Protein AF-A0A8C5S7R3-F1 (afdb_monomer_lite)

Foldseek 3Di:
DVVVVVVVVVVVLCVVLPVVCVPPCPVPVVPDDPCVVVVVVVSVVVSVVVVVVVVVVVVCVPDPPDDDDDDPVVVVVCVVVPD

Secondary structure (DSSP, 8-state):
-HHHHHHHHHHHHHHHHHHHHHHHTTTTGGGS-TTHHHHHHHHHHHHHHHHHHHHHHHHHHHS-SS-----HHHHHHHHHH--

Structure (mmCIF, N/CA/C/O backbone):
data_AF-A0A8C5S7R3-F1
#
_entry.id   AF-A0A8C5S7R3-F1
#
loop_
_atom_site.group_PDB
_atom_site.id
_atom_site.type_symbol
_atom_site.label_atom_id
_atom_site.label_alt_id
_atom_site.label_comp_id
_atom_site.label_asym_id
_atom_site.label_entity_id
_atom_site.label_seq_id
_atom_site.pdbx_PDB_ins_code
_atom_site.Cartn_x
_atom_site.Cartn_y
_atom_site.Cartn_z
_atom_site.occupancy
_atom_site.B_iso_or_equiv
_atom_si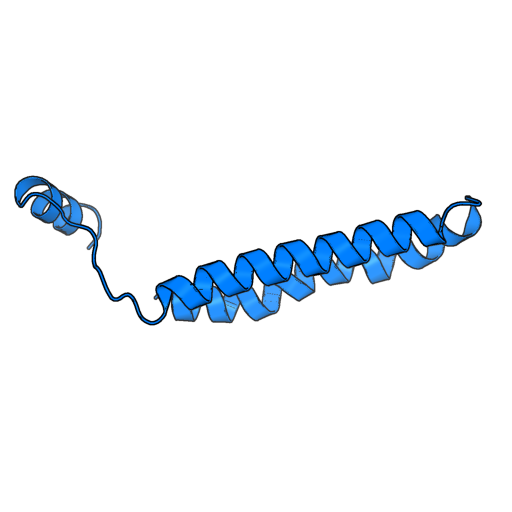te.auth_seq_id
_atom_site.auth_comp_id
_atom_site.auth_asym_id
_atom_site.auth_atom_id
_atom_site.pdbx_PDB_model_num
ATOM 1 N N . MET A 1 1 ? -15.263 6.446 7.298 1.00 57.12 1 MET A N 1
ATOM 2 C CA . MET A 1 1 ? -14.211 7.348 6.766 1.00 57.12 1 MET A CA 1
ATOM 3 C C . MET A 1 1 ? -13.076 6.607 6.058 1.00 57.12 1 MET A C 1
ATOM 5 O O . MET A 1 1 ? -12.758 7.001 4.945 1.00 57.12 1 MET A O 1
ATOM 9 N N . LEU A 1 2 ? -12.513 5.528 6.623 1.00 56.31 2 LEU A N 1
ATOM 10 C CA . LEU A 1 2 ? -11.432 4.745 5.989 1.00 56.31 2 LEU A CA 1
ATOM 11 C C . LEU A 1 2 ? -11.782 4.204 4.591 1.00 56.31 2 LEU A C 1
ATOM 13 O O . LEU A 1 2 ? -10.987 4.374 3.682 1.00 56.31 2 LEU A O 1
ATOM 17 N N . ILE A 1 3 ? -12.990 3.668 4.374 1.00 60.69 3 ILE A N 1
ATOM 18 C CA . ILE A 1 3 ? -13.436 3.182 3.049 1.00 60.69 3 ILE A CA 1
ATOM 19 C C . ILE A 1 3 ? -13.618 4.304 2.014 1.00 60.69 3 ILE A C 1
ATOM 21 O O . ILE A 1 3 ? -13.263 4.125 0.858 1.00 60.69 3 ILE A O 1
ATOM 25 N N . LEU A 1 4 ? -14.102 5.487 2.411 1.00 59.03 4 LEU A N 1
ATOM 26 C CA . LEU A 1 4 ? -14.195 6.647 1.509 1.00 59.03 4 LEU A CA 1
ATOM 27 C C . LEU A 1 4 ? -12.806 7.225 1.178 1.00 59.03 4 LEU A C 1
ATOM 29 O O . LEU A 1 4 ? -12.574 7.656 0.051 1.00 59.03 4 LEU A O 1
ATOM 33 N N . CYS A 1 5 ? -11.870 7.192 2.133 1.00 58.22 5 CYS A N 1
ATOM 34 C CA . CYS A 1 5 ? -10.466 7.549 1.912 1.00 58.22 5 CYS A CA 1
ATOM 35 C C . CYS A 1 5 ? -9.756 6.518 1.012 1.00 58.22 5 CYS A C 1
ATOM 37 O O . CYS A 1 5 ? -9.050 6.897 0.081 1.00 58.22 5 CYS A O 1
ATOM 39 N N . ALA A 1 6 ? -10.017 5.224 1.220 1.00 60.47 6 ALA A N 1
ATOM 40 C CA . ALA A 1 6 ? -9.497 4.126 0.411 1.00 60.47 6 ALA A CA 1
ATOM 41 C C . ALA A 1 6 ? -10.047 4.151 -1.023 1.00 60.47 6 ALA A C 1
ATOM 43 O O . ALA A 1 6 ? -9.266 4.051 -1.959 1.00 60.47 6 ALA A O 1
ATOM 44 N N . LEU A 1 7 ? -11.349 4.401 -1.220 1.00 61.25 7 LEU A N 1
ATOM 45 C CA . LEU A 1 7 ? -11.953 4.586 -2.551 1.00 61.25 7 LEU A CA 1
ATOM 46 C C . LEU A 1 7 ? -11.418 5.830 -3.273 1.00 61.25 7 LEU A C 1
ATOM 48 O O . LEU A 1 7 ? -11.318 5.846 -4.501 1.00 61.25 7 LEU A O 1
ATOM 52 N N . ARG A 1 8 ? -11.056 6.885 -2.531 1.00 64.06 8 ARG A N 1
ATOM 53 C CA . ARG A 1 8 ? -10.368 8.043 -3.110 1.00 64.06 8 ARG A CA 1
ATOM 54 C C . ARG A 1 8 ? -8.941 7.668 -3.514 1.00 64.06 8 ARG A C 1
ATOM 56 O O . ARG A 1 8 ? -8.548 8.014 -4.622 1.00 64.06 8 ARG A O 1
ATOM 63 N N . LEU A 1 9 ? -8.208 6.913 -2.692 1.00 58.84 9 LEU A N 1
ATOM 64 C CA . LEU A 1 9 ? -6.859 6.413 -2.993 1.00 58.84 9 LEU A CA 1
ATOM 65 C C . LEU A 1 9 ? -6.809 5.339 -4.095 1.00 58.84 9 LEU A C 1
ATOM 67 O O . LEU A 1 9 ? -5.838 5.336 -4.846 1.00 58.84 9 LEU A O 1
ATOM 71 N N . GLU A 1 10 ? -7.848 4.518 -4.287 1.00 61.69 10 GLU A N 1
ATOM 72 C CA . GLU A 1 10 ? -7.976 3.559 -5.406 1.00 61.69 10 GLU A CA 1
ATOM 73 C C . GLU A 1 10 ? -7.835 4.241 -6.776 1.00 61.69 10 GLU A C 1
ATOM 75 O O . GLU A 1 10 ? -7.356 3.629 -7.725 1.00 61.69 10 GLU A O 1
ATOM 80 N N . LYS A 1 11 ? -8.210 5.523 -6.902 1.00 61.66 11 LYS A N 1
ATOM 81 C CA . LYS A 1 11 ? -8.019 6.287 -8.148 1.00 61.66 11 LYS A CA 1
ATOM 82 C C . LYS A 1 11 ? -6.616 6.869 -8.306 1.00 61.66 11 LYS A C 1
ATOM 84 O O . LYS A 1 11 ? -6.186 7.092 -9.435 1.00 61.66 11 LYS A O 1
ATOM 89 N N . TYR A 1 12 ? -5.905 7.122 -7.208 1.00 60.25 12 TYR A N 1
ATOM 90 C CA . TYR A 1 12 ? -4.566 7.721 -7.228 1.00 60.25 12 TYR A CA 1
ATOM 91 C C . TYR A 1 12 ? -3.444 6.680 -7.212 1.00 60.25 12 TYR A C 1
ATOM 93 O O . TYR A 1 12 ? -2.372 6.955 -7.734 1.00 60.25 12 TYR A O 1
ATOM 101 N N . PHE A 1 13 ? -3.677 5.489 -6.659 1.00 61.94 13 PHE A N 1
ATOM 102 C CA . PHE A 1 13 ? -2.682 4.422 -6.540 1.00 61.94 13 PHE A CA 1
ATOM 103 C C . PHE A 1 13 ? -2.238 3.827 -7.888 1.00 61.94 13 PHE A C 1
ATOM 105 O O . PHE A 1 13 ? -1.034 3.846 -8.158 1.00 61.94 13 PHE A O 1
ATOM 112 N N . PRO A 1 14 ? -3.148 3.392 -8.791 1.00 61.09 14 PRO A N 1
ATOM 113 C CA . PRO A 1 14 ? -2.756 3.061 -10.149 1.00 61.09 14 PRO A CA 1
ATOM 114 C C . PRO A 1 14 ? -2.165 4.300 -10.815 1.00 61.09 14 PRO A C 1
ATOM 116 O O . PRO A 1 14 ? -1.099 4.204 -11.379 1.00 61.09 14 PRO A O 1
ATOM 119 N N . LEU A 1 15 ? -2.729 5.500 -10.670 1.00 59.16 15 LEU A N 1
ATOM 120 C CA . LEU A 1 15 ? -2.181 6.692 -11.329 1.00 59.16 15 LEU A CA 1
ATOM 121 C C . LEU A 1 15 ? -0.716 7.012 -10.935 1.00 59.16 15 LEU A C 1
ATOM 123 O O . LEU A 1 15 ? 0.082 7.375 -11.798 1.00 59.16 15 LEU A O 1
ATOM 127 N N . PHE A 1 16 ? -0.350 6.836 -9.663 1.00 59.00 16 PHE A N 1
ATOM 128 C CA . PHE A 1 16 ? 0.980 7.127 -9.119 1.00 59.00 16 PHE A CA 1
ATOM 129 C C . PHE A 1 16 ? 2.026 6.079 -9.505 1.00 59.00 16 PHE A C 1
ATOM 131 O O . PHE A 1 16 ? 3.161 6.434 -9.809 1.00 59.00 16 PHE A O 1
ATOM 138 N N . PHE A 1 17 ? 1.649 4.799 -9.531 1.00 58.22 17 PHE A N 1
ATOM 139 C CA . PHE A 1 17 ? 2.546 3.730 -9.976 1.00 58.22 17 PHE A CA 1
ATOM 140 C C . PHE A 1 17 ? 2.631 3.653 -11.497 1.00 58.22 17 PHE A C 1
ATOM 142 O O . PHE A 1 17 ? 3.659 3.274 -12.056 1.00 58.22 17 PHE A O 1
ATOM 149 N N . LEU A 1 18 ? 1.538 4.021 -12.170 1.00 62.00 18 LEU A N 1
ATOM 150 C CA . LEU A 1 18 ? 1.373 3.778 -13.582 1.00 62.00 18 LEU A CA 1
ATOM 151 C C . LEU A 1 18 ? 2.061 4.928 -14.351 1.00 62.00 18 LEU A C 1
ATOM 153 O O . LEU A 1 18 ? 3.067 4.712 -15.022 1.00 62.00 18 LEU A O 1
ATOM 157 N N . MET A 1 19 ? 1.679 6.192 -14.140 1.00 58.47 19 MET A N 1
ATOM 158 C CA . MET A 1 19 ? 2.197 7.332 -14.925 1.00 58.47 19 MET A CA 1
ATOM 159 C C . MET A 1 19 ? 3.735 7.506 -15.024 1.00 58.47 19 MET A C 1
ATOM 161 O O . MET A 1 19 ? 4.183 7.863 -16.121 1.00 58.47 19 MET A O 1
ATOM 165 N N . PRO A 1 20 ? 4.574 7.257 -13.995 1.00 58.59 20 PRO A N 1
ATOM 166 C CA . PRO A 1 20 ? 6.028 7.366 -14.153 1.00 58.59 20 PRO A CA 1
ATOM 167 C C . PRO A 1 20 ? 6.637 6.214 -14.976 1.00 58.59 20 PRO A C 1
ATOM 169 O O . PRO A 1 20 ? 7.633 6.427 -15.672 1.00 58.59 20 PRO A O 1
ATOM 172 N N . VAL A 1 21 ? 6.019 5.026 -14.970 1.00 63.50 21 VAL A N 1
ATOM 173 C CA . VAL A 1 21 ? 6.498 3.835 -15.694 1.00 63.50 21 VAL A CA 1
ATOM 174 C C . VAL A 1 21 ? 6.214 3.939 -17.200 1.00 63.50 21 VAL A C 1
ATOM 176 O O . VAL A 1 21 ? 7.126 3.728 -18.002 1.00 63.50 21 VAL A O 1
ATOM 179 N N . TYR A 1 22 ? 5.005 4.348 -17.614 1.00 55.88 22 TYR A N 1
ATOM 180 C CA . TYR A 1 22 ? 4.665 4.419 -19.053 1.00 55.88 22 TYR A CA 1
ATOM 181 C C . TYR A 1 22 ? 5.263 5.632 -19.761 1.00 55.88 22 TYR A C 1
ATOM 183 O O . TYR A 1 22 ? 5.508 5.558 -20.962 1.00 55.88 22 TYR A O 1
ATOM 191 N N . LYS A 1 23 ? 5.484 6.757 -19.062 1.00 58.84 23 LYS A N 1
ATOM 192 C CA . LYS A 1 23 ? 5.817 8.023 -19.739 1.00 58.84 23 LYS A CA 1
ATOM 193 C C . LYS A 1 23 ? 7.313 8.323 -19.837 1.00 58.84 23 LYS A C 1
ATOM 195 O O . LYS A 1 23 ? 7.717 8.968 -20.797 1.00 58.84 23 LYS A O 1
ATOM 200 N N . TYR A 1 24 ? 8.133 7.835 -18.902 1.00 53.22 24 TYR A N 1
ATOM 201 C CA . TYR A 1 24 ? 9.567 8.167 -18.858 1.00 53.22 24 TYR A CA 1
ATOM 202 C C . TYR A 1 24 ? 10.505 6.968 -19.066 1.00 53.22 24 TYR A C 1
ATOM 204 O O . TYR A 1 24 ? 11.657 7.166 -19.437 1.00 53.22 24 TYR A O 1
ATOM 212 N N . ASN A 1 25 ? 10.039 5.730 -18.869 1.00 53.59 25 ASN A N 1
ATOM 213 C CA . ASN A 1 25 ? 10.907 4.546 -18.859 1.00 53.59 25 ASN A CA 1
ATOM 214 C C . ASN A 1 25 ? 10.817 3.696 -20.142 1.00 53.59 25 ASN A C 1
ATOM 216 O O . ASN A 1 25 ? 11.840 3.222 -20.632 1.00 53.59 25 ASN A O 1
ATOM 220 N N . PHE A 1 26 ? 9.629 3.572 -20.748 1.00 54.78 26 PHE A N 1
ATOM 221 C CA . PHE A 1 26 ? 9.416 2.710 -21.923 1.00 54.78 26 PHE A CA 1
ATOM 222 C C . PHE A 1 26 ? 10.220 3.135 -23.165 1.00 54.78 26 PHE A C 1
ATOM 224 O O . PHE A 1 26 ? 10.671 2.292 -23.939 1.00 54.78 26 PHE A O 1
ATOM 231 N N . HIS A 1 27 ? 10.451 4.438 -23.345 1.00 56.72 27 HIS A N 1
ATOM 232 C CA . HIS A 1 27 ? 11.177 4.951 -24.510 1.00 56.72 27 HIS A CA 1
ATOM 233 C C . HIS A 1 27 ? 12.702 5.018 -24.294 1.00 56.72 27 HIS A C 1
ATOM 235 O O . HIS A 1 27 ? 13.455 4.941 -25.255 1.00 56.72 27 HIS A O 1
ATOM 241 N N . PHE A 1 28 ? 13.184 5.130 -23.050 1.00 56.00 28 PHE A N 1
ATOM 242 C CA . PHE A 1 28 ? 14.618 5.308 -22.778 1.00 56.00 28 PHE A CA 1
ATOM 243 C C . PHE A 1 28 ? 15.334 4.003 -22.388 1.00 56.00 28 PHE A C 1
ATOM 245 O O . PHE A 1 28 ? 16.491 3.805 -22.746 1.00 56.00 28 PHE A O 1
ATOM 252 N N . ILE A 1 29 ? 14.655 3.069 -21.709 1.00 56.91 29 ILE A N 1
ATOM 253 C CA . ILE A 1 29 ? 15.263 1.802 -21.250 1.00 56.91 29 ILE A CA 1
ATOM 254 C C . ILE A 1 29 ? 15.292 0.722 -22.345 1.00 56.91 29 ILE A C 1
ATOM 256 O O . ILE A 1 29 ? 16.144 -0.169 -22.319 1.00 56.91 29 ILE A O 1
ATOM 260 N N . SER A 1 30 ? 14.433 0.836 -23.358 1.00 54.53 30 SER A N 1
ATOM 261 C CA . SER A 1 30 ? 14.348 -0.107 -24.479 1.00 54.53 30 SER A CA 1
ATOM 262 C C . SER A 1 30 ? 15.531 -0.035 -25.453 1.00 54.53 30 SER A C 1
ATOM 264 O O . SER A 1 30 ? 15.759 -0.991 -26.190 1.00 54.53 30 SER A O 1
ATOM 266 N N . HIS A 1 31 ? 16.314 1.048 -25.443 1.00 59.50 31 HIS A N 1
ATOM 267 C CA . HIS A 1 31 ? 17.367 1.262 -26.440 1.00 59.50 31 HIS A CA 1
ATOM 268 C C . HIS A 1 31 ? 18.766 0.758 -26.022 1.00 59.50 31 HIS A C 1
ATOM 270 O O . HIS A 1 31 ? 19.649 0.685 -26.872 1.00 59.50 31 HIS A O 1
ATOM 276 N N . LEU A 1 32 ? 19.009 0.400 -24.748 1.00 63.03 32 LEU A N 1
ATOM 277 C CA . LEU A 1 32 ? 20.387 0.181 -24.252 1.00 63.03 32 LEU A CA 1
ATOM 278 C C . LEU A 1 32 ? 20.672 -1.164 -23.547 1.00 63.03 32 LEU A C 1
ATOM 280 O O . LEU A 1 32 ? 21.794 -1.359 -23.088 1.00 63.03 32 LEU A O 1
ATOM 284 N N . SER A 1 33 ? 19.744 -2.128 -23.442 1.00 63.47 33 SER A N 1
ATOM 285 C CA . SER A 1 33 ? 20.054 -3.380 -22.712 1.00 63.47 33 SER A CA 1
ATOM 286 C C . SER A 1 33 ? 19.400 -4.661 -23.255 1.00 63.47 33 SER A C 1
ATOM 288 O O . SER A 1 33 ? 18.199 -4.716 -23.502 1.00 63.47 33 SER A O 1
ATOM 290 N N . SER A 1 34 ? 20.195 -5.738 -23.374 1.00 73.19 34 SER A N 1
ATOM 291 C CA . SER A 1 34 ? 19.769 -7.086 -23.818 1.00 73.19 34 SER A CA 1
ATOM 292 C C . SER A 1 34 ? 18.790 -7.803 -22.864 1.00 73.19 34 SER A C 1
ATOM 294 O O . SER A 1 34 ? 18.235 -8.833 -23.230 1.00 73.19 34 SER A O 1
ATOM 296 N N . PHE A 1 35 ? 18.538 -7.273 -21.658 1.00 68.38 35 PHE A N 1
ATOM 297 C CA . PHE A 1 35 ? 17.678 -7.891 -20.628 1.00 68.38 35 PHE A CA 1
ATOM 298 C C . PHE A 1 35 ? 16.356 -7.144 -20.383 1.00 68.38 35 PHE A C 1
ATOM 300 O O . PHE A 1 35 ? 15.690 -7.357 -19.367 1.00 68.38 35 PHE A O 1
ATOM 307 N N . HIS A 1 36 ? 15.956 -6.283 -21.320 1.00 71.94 36 HIS A N 1
ATOM 308 C CA . HIS A 1 36 ? 14.757 -5.446 -21.234 1.00 71.94 36 HIS A CA 1
ATOM 309 C C . HIS A 1 36 ? 13.480 -6.236 -20.887 1.00 71.94 36 HIS A C 1
ATOM 311 O O . HIS A 1 36 ? 12.695 -5.809 -20.039 1.00 71.94 36 HIS A O 1
ATOM 317 N N . SER A 1 37 ? 13.309 -7.428 -21.468 1.00 76.12 37 SER A N 1
ATOM 318 C CA . SER A 1 37 ? 12.143 -8.280 -21.209 1.00 76.12 37 SER A CA 1
ATOM 319 C C . SER A 1 37 ? 12.051 -8.727 -19.750 1.00 76.12 37 SER A C 1
ATOM 321 O O . SER A 1 37 ? 10.968 -8.707 -19.172 1.00 76.12 37 SER A O 1
ATOM 323 N N . VAL A 1 38 ? 13.179 -9.070 -19.122 1.00 84.19 38 VAL A N 1
ATOM 324 C CA . VAL A 1 38 ? 13.201 -9.531 -17.726 1.00 84.19 38 VAL A CA 1
ATOM 325 C C . VAL A 1 38 ? 12.834 -8.380 -16.795 1.00 84.19 38 VAL A C 1
ATOM 327 O O . VAL A 1 38 ? 11.933 -8.521 -15.973 1.00 84.19 38 VAL A O 1
ATOM 330 N N . ILE A 1 39 ? 13.449 -7.211 -16.975 1.00 81.19 39 ILE A N 1
ATOM 331 C CA . ILE A 1 39 ? 13.184 -6.027 -16.143 1.00 81.19 39 ILE A CA 1
ATOM 332 C C . ILE A 1 39 ? 11.713 -5.605 -16.251 1.00 81.19 39 ILE A C 1
ATOM 334 O O . ILE A 1 39 ? 11.069 -5.356 -15.233 1.00 81.19 39 ILE A O 1
ATOM 338 N N . ASN A 1 40 ? 11.150 -5.603 -17.462 1.00 76.38 40 ASN A N 1
ATOM 339 C CA . ASN A 1 40 ? 9.744 -5.269 -17.669 1.00 76.38 40 ASN A CA 1
ATOM 340 C C . ASN A 1 40 ? 8.812 -6.265 -16.957 1.00 76.38 40 ASN A C 1
ATOM 342 O O . ASN A 1 40 ? 7.882 -5.861 -16.262 1.00 76.38 40 ASN A O 1
ATOM 346 N N . THR A 1 41 ? 9.096 -7.569 -17.049 1.00 82.50 41 THR A N 1
ATOM 347 C CA . THR A 1 41 ? 8.296 -8.582 -16.339 1.00 82.50 41 THR A CA 1
ATOM 348 C C . THR A 1 41 ? 8.404 -8.467 -14.818 1.00 82.50 41 THR A C 1
ATOM 350 O O . THR A 1 41 ? 7.389 -8.603 -14.139 1.00 82.50 41 THR A O 1
ATOM 353 N N . MET A 1 42 ? 9.586 -8.141 -14.280 1.00 81.38 42 MET A N 1
ATOM 354 C CA . MET A 1 42 ? 9.798 -7.943 -12.840 1.00 81.38 42 MET A CA 1
ATOM 355 C C . MET A 1 42 ? 9.054 -6.709 -12.312 1.00 81.38 42 MET A C 1
ATOM 357 O O . MET A 1 42 ? 8.477 -6.757 -11.225 1.00 81.38 42 MET A O 1
ATOM 361 N N . LEU A 1 43 ? 8.998 -5.622 -13.088 1.00 79.12 43 LEU A N 1
ATOM 362 C CA . LEU A 1 43 ? 8.219 -4.432 -12.731 1.00 79.12 43 LEU A CA 1
ATOM 363 C C . LEU A 1 43 ? 6.711 -4.708 -12.755 1.00 79.12 43 LEU A C 1
ATOM 365 O O . LEU A 1 43 ? 6.007 -4.341 -11.814 1.00 79.12 43 LEU A O 1
ATOM 369 N N . VAL A 1 44 ? 6.219 -5.400 -13.788 1.00 82.06 44 VAL A N 1
ATOM 370 C CA . VAL A 1 44 ? 4.793 -5.738 -13.917 1.00 82.06 44 VAL A CA 1
ATOM 371 C C . VAL A 1 44 ? 4.343 -6.688 -12.804 1.00 82.06 44 VAL A C 1
ATOM 373 O O . VAL A 1 44 ? 3.339 -6.414 -12.149 1.00 82.06 44 VAL A O 1
ATOM 376 N N . ILE A 1 45 ? 5.084 -7.770 -12.532 1.00 84.12 45 ILE A N 1
ATOM 377 C CA . ILE A 1 45 ? 4.698 -8.739 -11.491 1.00 84.12 45 ILE A CA 1
ATOM 378 C C . ILE A 1 45 ? 4.745 -8.125 -10.088 1.00 84.12 45 ILE A C 1
ATOM 380 O O . ILE A 1 45 ? 3.861 -8.390 -9.274 1.00 84.12 45 ILE A O 1
ATOM 384 N N . THR A 1 46 ? 5.720 -7.250 -9.822 1.00 85.31 46 THR A N 1
ATOM 385 C CA . THR A 1 46 ? 5.814 -6.530 -8.545 1.00 85.31 46 THR A CA 1
ATOM 386 C C . THR A 1 46 ? 4.633 -5.577 -8.375 1.00 85.31 46 THR A C 1
ATOM 388 O O . THR A 1 46 ? 3.994 -5.589 -7.326 1.00 85.31 46 THR A O 1
ATOM 391 N N . ALA A 1 47 ? 4.274 -4.815 -9.415 1.00 78.69 47 ALA A N 1
ATOM 392 C CA . ALA A 1 47 ? 3.122 -3.915 -9.372 1.00 78.69 47 ALA A CA 1
ATOM 393 C C . ALA A 1 47 ? 1.805 -4.670 -9.111 1.00 78.69 47 ALA A C 1
ATOM 395 O O . ALA A 1 47 ? 1.008 -4.249 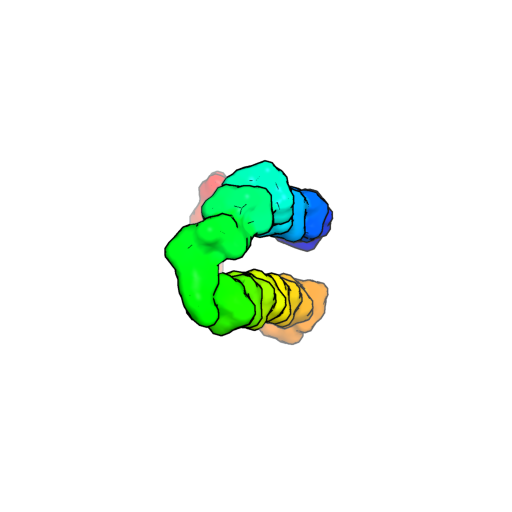-8.270 1.00 78.69 47 ALA A O 1
ATOM 396 N N . VAL A 1 48 ? 1.601 -5.814 -9.774 1.00 85.06 48 VAL A N 1
ATOM 397 C CA . VAL A 1 48 ? 0.413 -6.659 -9.568 1.00 85.06 48 VAL A CA 1
ATOM 398 C C . VAL A 1 48 ? 0.390 -7.253 -8.157 1.00 85.06 48 VAL A C 1
ATOM 400 O O . VAL A 1 48 ? -0.641 -7.193 -7.490 1.00 85.06 48 VAL A O 1
ATOM 403 N N . CYS A 1 49 ? 1.515 -7.784 -7.671 1.00 86.62 49 CYS A N 1
ATOM 404 C CA . CYS A 1 49 ? 1.615 -8.364 -6.330 1.00 86.62 49 CYS A CA 1
ATOM 405 C C . CYS A 1 49 ? 1.314 -7.328 -5.235 1.00 86.62 49 CYS A C 1
ATOM 407 O O . CYS A 1 49 ? 0.483 -7.569 -4.357 1.00 86.62 49 CYS A O 1
ATOM 409 N N . CYS A 1 50 ? 1.924 -6.142 -5.323 1.00 82.12 50 CYS A N 1
ATOM 410 C CA . CYS A 1 50 ? 1.687 -5.057 -4.374 1.00 82.12 50 CYS A CA 1
ATOM 411 C C . CYS A 1 50 ? 0.231 -4.570 -4.400 1.00 82.12 50 CYS A C 1
ATOM 413 O O . CYS A 1 50 ? -0.330 -4.286 -3.342 1.00 82.12 50 CYS A O 1
ATOM 415 N N . TYR A 1 51 ? -0.397 -4.511 -5.580 1.00 78.19 51 TYR A N 1
ATOM 416 C CA . TYR A 1 51 ? -1.805 -4.131 -5.704 1.00 78.19 51 TYR A CA 1
ATOM 417 C C . TYR A 1 51 ? -2.745 -5.172 -5.083 1.00 78.19 51 TYR A C 1
ATOM 419 O O . TYR A 1 51 ? -3.642 -4.812 -4.323 1.00 78.19 51 TYR A O 1
ATOM 427 N N . LEU A 1 52 ? -2.514 -6.464 -5.340 1.00 80.88 52 LEU A N 1
ATOM 428 C CA . LEU A 1 52 ? -3.314 -7.541 -4.749 1.00 80.88 52 LEU A CA 1
ATOM 429 C C . LEU A 1 52 ? -3.191 -7.573 -3.222 1.00 80.88 52 LEU A C 1
ATOM 431 O O . LEU A 1 52 ? -4.205 -7.672 -2.535 1.00 80.88 52 LEU A O 1
ATOM 435 N N . PHE A 1 53 ? -1.974 -7.441 -2.685 1.00 85.12 53 PHE A N 1
ATOM 436 C CA . PHE A 1 53 ? -1.754 -7.379 -1.237 1.00 85.12 53 PHE A CA 1
ATOM 437 C C . PHE A 1 53 ? -2.526 -6.218 -0.598 1.00 85.12 53 PHE A C 1
ATOM 439 O O . PHE A 1 53 ? -3.208 -6.394 0.414 1.00 85.12 53 PHE A O 1
ATOM 446 N N . TRP A 1 54 ? -2.463 -5.043 -1.224 1.00 82.00 54 TRP A N 1
ATOM 447 C CA . TRP A 1 54 ? -3.176 -3.858 -0.767 1.00 82.00 54 TRP A CA 1
ATOM 448 C C . TRP A 1 54 ? -4.703 -4.033 -0.807 1.00 82.00 54 TRP A C 1
ATOM 450 O O . TRP A 1 54 ? -5.384 -3.728 0.174 1.00 82.00 54 TRP A O 1
ATOM 460 N N . LEU A 1 55 ? -5.241 -4.594 -1.894 1.00 82.25 55 LEU A N 1
ATOM 461 C CA . LEU A 1 55 ? -6.674 -4.850 -2.056 1.00 82.25 55 LEU A CA 1
ATOM 462 C C . LEU A 1 55 ? -7.202 -5.842 -1.008 1.00 82.25 55 LEU A C 1
ATOM 464 O O . LEU A 1 55 ? -8.240 -5.604 -0.389 1.00 82.25 55 LEU A O 1
ATOM 468 N N . ILE A 1 56 ? -6.476 -6.939 -0.774 1.00 88.12 56 ILE A N 1
ATOM 469 C CA . ILE A 1 56 ? -6.856 -7.961 0.213 1.00 88.12 56 ILE A CA 1
ATOM 470 C C . ILE A 1 56 ? -6.883 -7.366 1.626 1.00 88.12 56 ILE A C 1
ATOM 472 O O . ILE A 1 56 ? -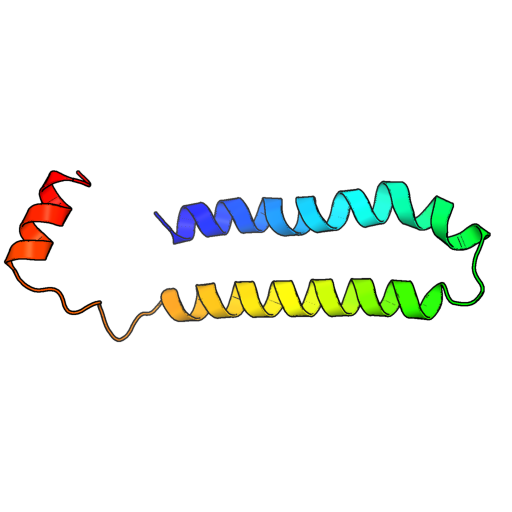7.813 -7.645 2.384 1.00 88.12 56 ILE A O 1
ATOM 476 N N . ALA A 1 57 ? -5.914 -6.512 1.976 1.00 83.69 57 ALA A N 1
ATOM 477 C CA . ALA A 1 57 ? -5.877 -5.848 3.279 1.00 83.69 57 ALA A CA 1
ATOM 478 C C . ALA A 1 57 ? -7.118 -4.970 3.524 1.00 83.69 57 ALA A C 1
ATOM 480 O O . ALA A 1 57 ? -7.642 -4.938 4.637 1.00 83.69 57 ALA A O 1
ATOM 481 N N . ILE A 1 58 ? -7.623 -4.306 2.481 1.00 81.38 58 ILE A N 1
ATOM 482 C CA . ILE A 1 58 ? -8.854 -3.512 2.555 1.00 81.38 58 ILE A CA 1
ATOM 483 C C . ILE A 1 58 ? -10.078 -4.427 2.668 1.00 81.38 58 ILE A C 1
ATOM 485 O O . ILE A 1 58 ? -10.907 -4.224 3.556 1.00 81.38 58 ILE A O 1
ATOM 489 N N . LEU A 1 59 ? -10.176 -5.460 1.821 1.00 83.25 59 LEU A N 1
ATOM 490 C CA . LEU A 1 59 ? -11.275 -6.440 1.833 1.00 83.25 59 LEU A CA 1
ATOM 491 C C . LEU A 1 59 ? -11.432 -7.123 3.196 1.00 83.25 59 LEU A C 1
ATOM 493 O O . LEU A 1 59 ? -12.555 -7.291 3.670 1.00 83.25 59 LEU A O 1
ATOM 497 N N . ALA A 1 60 ? -10.322 -7.438 3.864 1.00 83.62 60 ALA A N 1
ATOM 498 C CA . ALA A 1 60 ? -10.329 -8.029 5.200 1.00 83.62 60 ALA A CA 1
ATOM 499 C C . ALA A 1 60 ? -10.948 -7.112 6.276 1.00 83.62 60 ALA A C 1
ATOM 501 O O . ALA A 1 60 ? -11.444 -7.603 7.288 1.00 83.62 60 ALA A O 1
ATOM 502 N N . GLN A 1 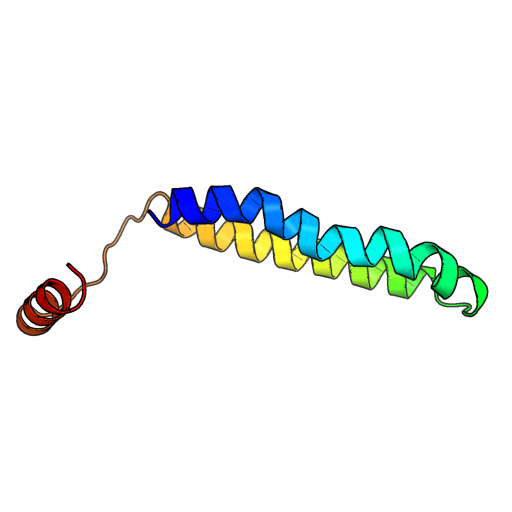61 ? -10.943 -5.792 6.069 1.00 81.25 61 GLN A N 1
ATOM 503 C CA . GLN A 1 61 ? -11.464 -4.802 7.019 1.00 81.25 61 GLN A CA 1
ATOM 504 C C . GLN A 1 61 ? -12.891 -4.323 6.695 1.00 81.25 61 GLN A C 1
ATOM 506 O O . GLN A 1 61 ? -13.480 -3.607 7.501 1.00 81.25 61 GLN A O 1
ATOM 511 N N . LEU A 1 62 ? -13.459 -4.694 5.540 1.00 79.31 62 LEU A N 1
ATOM 512 C CA . LEU A 1 62 ? -14.793 -4.250 5.099 1.00 79.31 62 LEU A CA 1
ATOM 513 C C . LEU A 1 62 ? -15.950 -4.927 5.850 1.00 79.31 62 LEU A C 1
ATOM 515 O O . LEU A 1 62 ? -16.981 -4.292 6.055 1.00 79.31 62 LEU A O 1
ATOM 519 N N . ASN A 1 63 ? -15.783 -6.181 6.278 1.00 81.50 63 ASN A N 1
ATOM 520 C CA . ASN A 1 63 ? -16.754 -6.890 7.118 1.00 81.50 63 ASN A CA 1
ATOM 521 C C . ASN A 1 63 ? -16.053 -7.520 8.335 1.00 81.50 63 ASN A C 1
ATOM 523 O O . ASN A 1 63 ? -15.841 -8.736 8.369 1.00 81.50 63 ASN A O 1
ATOM 527 N N . PRO A 1 64 ? -15.616 -6.704 9.309 1.00 78.88 64 PRO A N 1
ATOM 528 C CA . PRO A 1 64 ? -14.854 -7.199 10.443 1.00 78.88 64 PRO A CA 1
ATOM 529 C C . PRO A 1 64 ? -15.768 -8.012 11.369 1.00 78.88 64 PRO A C 1
ATOM 531 O O . PRO A 1 64 ? -16.721 -7.482 11.933 1.00 78.88 64 PRO A O 1
ATOM 534 N N . LEU A 1 65 ? -15.467 -9.300 11.556 1.00 78.38 65 LEU A N 1
ATOM 535 C CA . LEU A 1 65 ? -16.174 -10.148 12.529 1.00 78.38 65 LEU A CA 1
ATOM 536 C C . LEU A 1 65 ? -15.811 -9.801 13.982 1.00 78.38 65 LEU A C 1
ATOM 538 O O . LEU A 1 65 ? -16.571 -10.105 14.897 1.00 78.38 65 LEU A O 1
ATOM 542 N N . PHE A 1 66 ? -14.654 -9.168 14.197 1.00 81.25 66 PHE A N 1
ATOM 543 C CA . PHE A 1 66 ? -14.125 -8.851 15.520 1.00 81.25 66 PHE A CA 1
ATOM 544 C C . PHE A 1 66 ? -13.619 -7.411 15.571 1.00 81.25 66 PHE A C 1
ATOM 546 O O . PHE A 1 66 ? -12.896 -6.960 14.682 1.00 81.25 66 PHE A O 1
ATOM 553 N N . GLY A 1 67 ? -14.001 -6.700 16.633 1.00 83.75 67 GLY A N 1
ATOM 554 C CA . GLY A 1 67 ? -13.494 -5.368 16.952 1.00 83.75 67 GLY A CA 1
ATOM 555 C C . GLY A 1 67 ? -12.325 -5.419 17.943 1.00 83.75 67 GLY A C 1
ATOM 556 O O . GLY A 1 67 ? -12.180 -6.400 18.683 1.00 83.75 67 GLY A O 1
ATOM 557 N N . PRO A 1 68 ? -11.497 -4.364 17.998 1.00 84.81 68 PRO A N 1
ATOM 558 C CA . PRO A 1 68 ? -10.384 -4.292 18.936 1.00 84.81 68 PRO A CA 1
ATOM 559 C C . PRO A 1 68 ? -10.903 -4.268 20.385 1.00 84.81 68 PRO A C 1
ATOM 561 O O . PRO A 1 68 ? -11.818 -3.516 20.716 1.00 84.81 68 PRO A O 1
ATOM 564 N N . GLN A 1 69 ? -10.332 -5.108 21.252 1.00 86.81 69 GLN A N 1
ATOM 565 C CA . GLN A 1 69 ? -10.702 -5.187 22.668 1.00 86.81 69 GLN A CA 1
ATOM 566 C C . GLN A 1 69 ? -9.865 -4.183 23.468 1.00 86.81 69 GLN A C 1
ATOM 568 O O . GLN A 1 69 ? -8.661 -4.377 23.633 1.00 86.81 69 GLN A O 1
ATOM 573 N N . LEU A 1 70 ? -10.481 -3.093 23.932 1.00 88.31 70 LEU A N 1
ATOM 574 C CA . LEU A 1 70 ? -9.806 -2.039 24.696 1.00 88.31 70 LEU A CA 1
ATOM 575 C C . LEU A 1 70 ? -10.326 -1.967 26.133 1.00 88.31 70 LEU A C 1
ATOM 577 O O . LEU A 1 70 ? -11.506 -2.187 26.397 1.00 88.31 70 LEU A O 1
ATOM 581 N N . LYS A 1 71 ? -9.433 -1.605 27.060 1.00 87.81 71 LYS A N 1
ATOM 582 C CA . LYS A 1 71 ? -9.786 -1.317 28.453 1.00 87.81 71 LYS A CA 1
ATOM 583 C C . LYS A 1 71 ? -10.516 0.026 28.538 1.00 87.81 71 LYS A C 1
ATOM 585 O O . LYS A 1 71 ? -10.167 0.962 27.818 1.00 87.81 71 LYS A O 1
ATOM 590 N N . SER A 1 72 ? -11.486 0.136 29.445 1.00 88.31 72 SER A N 1
ATOM 591 C CA . SER A 1 72 ? -12.340 1.322 29.613 1.00 88.31 72 SER A CA 1
ATOM 592 C C . SER A 1 72 ? -11.558 2.631 29.759 1.00 88.31 72 SER A C 1
ATOM 594 O O . SER A 1 72 ? -11.944 3.635 29.166 1.00 88.31 72 SER A O 1
ATOM 596 N N . ASP A 1 73 ? -10.424 2.601 30.466 1.00 90.38 73 ASP A N 1
ATOM 597 C CA . ASP A 1 73 ? -9.541 3.762 30.626 1.00 90.38 73 ASP A CA 1
ATOM 598 C C . ASP A 1 73 ? -9.042 4.264 29.258 1.00 90.38 73 ASP A C 1
ATOM 600 O O . ASP A 1 73 ? -9.152 5.443 28.934 1.00 90.38 73 ASP A O 1
ATOM 604 N N . THR A 1 74 ? -8.565 3.355 28.401 1.00 89.06 74 THR A N 1
ATOM 605 C CA . THR A 1 74 ? -8.064 3.672 27.055 1.00 89.06 74 THR A CA 1
ATOM 606 C C . THR A 1 74 ? -9.171 4.183 26.132 1.00 89.06 74 THR A C 1
ATOM 608 O O . THR A 1 74 ? -8.913 5.059 25.311 1.00 89.06 74 THR A O 1
ATOM 611 N N . ILE A 1 75 ? -10.402 3.677 26.270 1.00 89.19 75 ILE A N 1
ATOM 612 C CA . ILE A 1 75 ? -11.562 4.148 25.492 1.00 89.19 75 ILE A CA 1
ATOM 613 C C . ILE A 1 75 ? -11.877 5.610 25.825 1.00 89.19 75 ILE A C 1
ATOM 615 O O . ILE A 1 75 ? -12.128 6.401 24.916 1.00 89.19 75 ILE A O 1
ATOM 619 N N . LEU A 1 76 ? -11.832 5.977 27.110 1.00 88.88 76 LEU A N 1
ATOM 620 C CA . LEU A 1 76 ? -12.056 7.354 27.544 1.00 88.88 76 LEU A CA 1
ATOM 621 C C . LEU A 1 76 ? -10.977 8.293 26.986 1.00 88.88 76 LEU A C 1
ATOM 623 O O . LEU A 1 76 ? -11.317 9.310 26.387 1.00 88.88 76 LEU A O 1
ATOM 627 N N . TYR A 1 77 ? -9.700 7.906 27.085 1.00 91.69 77 TYR A N 1
ATOM 628 C CA . TYR A 1 77 ? -8.591 8.671 26.499 1.00 91.69 77 TYR A CA 1
ATOM 629 C C . TYR A 1 77 ? -8.719 8.839 24.979 1.00 91.69 77 TYR A C 1
ATOM 631 O O . TYR A 1 77 ? -8.476 9.923 24.452 1.00 91.69 77 TYR A O 1
ATOM 639 N N . LEU A 1 78 ? -9.109 7.783 24.259 1.00 88.56 78 LEU A N 1
ATOM 640 C CA . LEU A 1 78 ? -9.310 7.842 22.807 1.00 88.56 78 LEU A CA 1
ATOM 641 C C . LEU A 1 78 ? -10.428 8.809 22.422 1.00 88.56 78 LEU A C 1
ATOM 643 O O . LEU A 1 78 ? -10.265 9.550 21.456 1.00 88.56 78 LEU A O 1
ATOM 647 N N . LYS A 1 79 ? -11.525 8.821 23.186 1.00 87.31 79 LYS A N 1
ATOM 648 C CA . LYS A 1 79 ? -12.669 9.710 22.957 1.00 87.31 79 LYS A CA 1
ATOM 649 C C . LYS A 1 79 ? -12.314 11.187 23.157 1.00 87.31 79 LYS A C 1
ATOM 651 O O . LYS A 1 79 ? -12.874 12.033 22.472 1.00 87.31 79 LYS A O 1
ATOM 656 N N . GLU A 1 80 ? -11.414 11.501 24.086 1.00 90.81 80 GLU A N 1
ATOM 657 C CA . GLU A 1 80 ? -10.944 12.879 24.280 1.00 90.81 80 GLU A CA 1
ATOM 658 C C . GLU A 1 80 ? -9.920 13.311 23.223 1.00 90.81 80 GLU A C 1
ATOM 660 O O . GLU A 1 80 ? -9.959 14.450 22.766 1.00 90.81 80 GLU A O 1
ATOM 665 N N . GLN A 1 81 ? -9.015 12.414 22.820 1.00 92.88 81 GLN A N 1
ATOM 666 C CA . GLN A 1 81 ? -7.931 12.741 21.888 1.00 92.88 81 GLN A CA 1
ATOM 667 C C . GLN A 1 81 ? -8.384 12.793 20.417 1.00 92.88 81 GLN A C 1
ATOM 669 O O . GLN A 1 81 ? -7.814 13.538 19.620 1.00 92.88 81 GLN A O 1
ATOM 674 N N . TRP A 1 82 ? -9.384 11.991 20.043 1.00 84.62 82 TRP A N 1
ATOM 675 C CA . TRP A 1 82 ? -9.922 11.900 18.682 1.00 84.62 82 TRP A CA 1
AT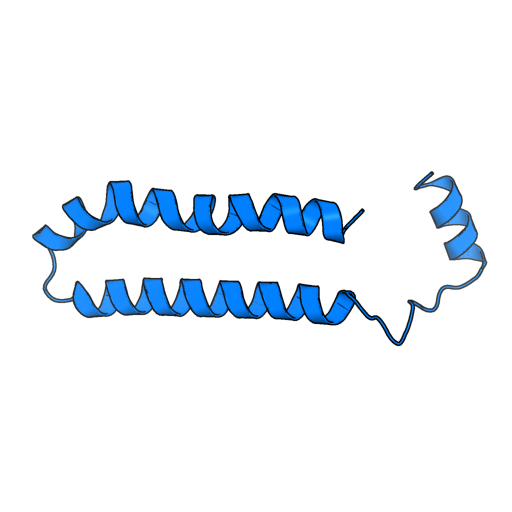OM 676 C C . TRP A 1 82 ? -11.433 12.194 18.699 1.00 84.62 82 TRP A C 1
ATOM 678 O O . TRP A 1 82 ? -12.217 11.244 18.790 1.00 84.62 82 TRP A O 1
ATOM 688 N N . PRO A 1 83 ? -11.839 13.482 18.655 1.00 67.19 83 PRO A N 1
ATOM 689 C CA . PRO A 1 83 ? -13.246 13.885 18.701 1.00 67.19 83 PRO A CA 1
ATOM 690 C C . PRO A 1 83 ? -14.054 13.449 17.470 1.00 67.19 83 PRO A C 1
ATOM 692 O O . PRO A 1 83 ? -13.481 13.382 16.355 1.00 67.19 83 PRO A O 1
#

InterPro domains:
  IPR008389 ATPase, V0 complex, subunit e1/e2 [PF05493] (34-71)
  IPR008389 ATPase, V0 complex, subunit e1/e2 [PTHR12263] (36-75)

pLDDT: mean 73.44, std 12.59, range [53.22, 92.88]

Organism: Laticauda 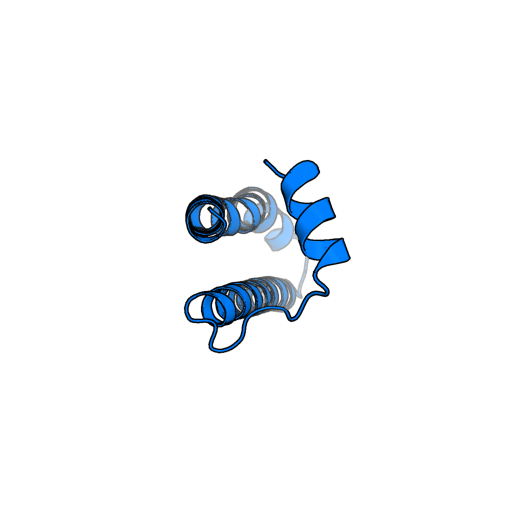laticaudata (NCBI:txid8630)

Sequence (83 aa):
MLILCALRLEKYFPLFFLMPVYKYNFHFISHLSSFHSVINTMLVITAVCCYLFWLIAILAQLNPLFGPQLKSDTILYLKEQWP

Radius of gyration: 20.43 Å; chains: 1; bounding box: 37×24×57 Å